Protein AF-A0A371RKA4-F1 (afdb_monomer_lite)

Secondary structure (DSSP, 8-state):
--HHHHHHHHTTS-----------TTSTTHHHHHHHHHHHHHHHHSTT-------TTHHHH-HHHHHHHHHHHHHHHHHHHHHTSPP--------

Organism: NCBI:txid2292771

Foldseek 3Di:
DDPVVVVVVVVPPPCPDPPPPPLDLPDPLLQVLLVQLLVQLVQVPPPPGPDRRDDPVCCVVPSSSVNSNVNNVVVNNVVVVVVPPPDPPDDDDDD

Structure (mmCIF, N/CA/C/O backbone):
data_AF-A0A371RKA4-F1
#
_entry.id   AF-A0A371RKA4-F1
#
loop_
_atom_site.group_PDB
_atom_site.id
_atom_site.type_symbol
_atom_site.label_atom_id
_atom_site.label_alt_id
_atom_site.label_comp_id
_atom_site.label_asym_id
_atom_site.label_entity_id
_atom_site.label_seq_id
_atom_site.pdbx_PDB_ins_code
_atom_site.Cartn_x
_atom_site.Cartn_y
_atom_site.Cartn_z
_atom_site.occupancy
_atom_site.B_iso_or_equiv
_atom_site.auth_seq_id
_atom_site.auth_comp_id
_atom_site.auth_asym_id
_atom_site.auth_atom_id
_atom_site.pdbx_PDB_model_num
ATOM 1 N N . MET A 1 1 ? 8.715 22.986 49.870 1.00 50.06 1 MET A N 1
ATOM 2 C CA . MET A 1 1 ? 8.198 22.414 48.608 1.00 50.06 1 MET A CA 1
ATOM 3 C C . MET A 1 1 ? 9.370 21.769 47.898 1.00 50.06 1 MET A C 1
ATOM 5 O O . MET A 1 1 ? 10.175 22.459 47.283 1.00 50.06 1 MET A O 1
ATOM 9 N N . ASP A 1 2 ? 9.555 20.473 48.124 1.00 50.25 2 ASP A N 1
ATOM 10 C CA . ASP A 1 2 ? 10.753 19.748 47.716 1.00 50.25 2 ASP A CA 1
ATOM 11 C C . ASP A 1 2 ? 10.926 19.746 46.199 1.00 50.25 2 ASP A C 1
ATOM 13 O O . ASP A 1 2 ? 10.108 19.209 45.456 1.00 50.25 2 ASP A O 1
ATOM 17 N N . ARG A 1 3 ? 12.053 20.292 45.729 1.00 54.56 3 ARG A N 1
ATOM 18 C CA . ARG A 1 3 ? 12.449 20.301 44.308 1.00 54.56 3 ARG A CA 1
ATOM 19 C C . ARG A 1 3 ? 12.502 18.893 43.698 1.00 54.56 3 ARG A C 1
ATOM 21 O O . ARG A 1 3 ? 12.447 18.746 42.485 1.00 54.56 3 ARG A O 1
ATOM 28 N N . ARG A 1 4 ? 12.584 17.864 44.549 1.00 54.59 4 ARG A N 1
ATOM 29 C CA . ARG A 1 4 ? 12.539 16.439 44.195 1.00 54.59 4 ARG A CA 1
ATOM 30 C C . ARG A 1 4 ? 11.138 15.969 43.782 1.00 54.59 4 ARG A C 1
ATOM 32 O O . ARG A 1 4 ? 11.036 15.148 42.881 1.00 54.59 4 ARG A O 1
ATOM 39 N N . LEU A 1 5 ? 10.078 16.535 44.367 1.00 53.38 5 LEU A N 1
ATOM 40 C CA . LEU A 1 5 ? 8.687 16.241 43.994 1.00 53.38 5 LEU A CA 1
ATOM 41 C C . LEU A 1 5 ? 8.337 16.805 42.609 1.00 53.38 5 LEU A C 1
ATOM 43 O O . LEU A 1 5 ? 7.597 16.180 41.859 1.00 53.38 5 LEU A O 1
ATOM 47 N N . LEU A 1 6 ? 8.932 17.944 42.237 1.00 52.31 6 LEU A N 1
ATOM 48 C CA . LEU A 1 6 ? 8.730 18.563 40.921 1.00 52.31 6 LEU A CA 1
ATOM 49 C C . LEU A 1 6 ? 9.428 17.801 39.782 1.00 52.31 6 LEU A C 1
ATOM 51 O O . LEU A 1 6 ? 8.907 17.770 38.674 1.00 52.31 6 LEU A O 1
ATOM 55 N N . ILE A 1 7 ? 10.571 1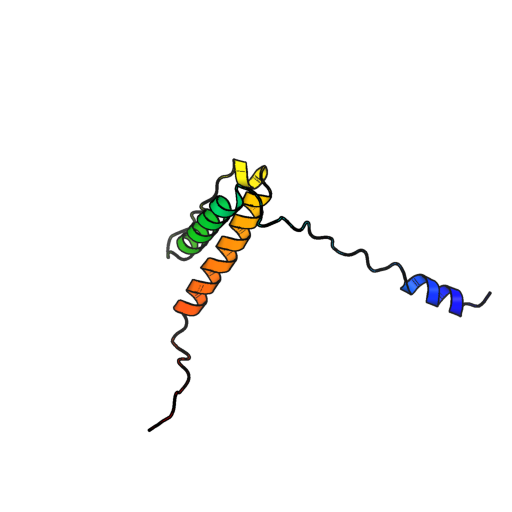7.159 40.051 1.00 54.94 7 ILE A N 1
ATOM 56 C CA . ILE A 1 7 ? 11.286 16.333 39.057 1.00 54.94 7 ILE A CA 1
ATOM 57 C C . ILE A 1 7 ? 10.605 14.966 38.887 1.00 54.94 7 ILE A C 1
ATOM 59 O O . ILE A 1 7 ? 10.600 14.409 37.794 1.00 54.94 7 ILE A O 1
ATOM 63 N N . ALA A 1 8 ? 9.985 14.436 39.946 1.00 54.50 8 ALA A N 1
ATOM 64 C CA . ALA A 1 8 ? 9.230 13.188 39.863 1.00 54.50 8 ALA A CA 1
ATOM 65 C C . ALA A 1 8 ? 7.928 13.334 39.050 1.00 54.50 8 ALA A C 1
ATOM 67 O O . ALA A 1 8 ? 7.512 12.382 38.394 1.00 54.50 8 ALA A O 1
ATOM 68 N N . LEU A 1 9 ? 7.302 14.519 39.051 1.00 54.50 9 LEU A N 1
ATOM 69 C CA . LEU A 1 9 ? 6.044 14.752 38.329 1.00 54.50 9 LEU A CA 1
ATOM 70 C C . LEU A 1 9 ? 6.208 14.893 36.806 1.00 54.50 9 LEU A C 1
ATOM 72 O O . LEU A 1 9 ? 5.281 14.577 36.064 1.00 54.50 9 LEU A O 1
ATOM 76 N N . SER A 1 10 ? 7.362 15.352 36.315 1.00 55.66 10 SER A N 1
ATOM 77 C CA . SER A 1 10 ? 7.591 15.569 34.877 1.00 55.66 10 SER A CA 1
ATOM 78 C C . SER A 1 10 ? 7.928 14.291 34.100 1.00 55.66 10 SER A C 1
ATOM 80 O O . SER A 1 10 ? 7.800 14.274 32.878 1.00 55.66 10 SER A O 1
ATOM 82 N N . ALA A 1 11 ? 8.281 13.200 34.785 1.00 56.12 11 ALA A N 1
ATOM 83 C CA . ALA A 1 11 ? 8.555 11.907 34.155 1.00 56.12 11 ALA A CA 1
ATOM 84 C C . ALA A 1 11 ? 7.285 11.128 33.744 1.00 56.12 11 ALA A C 1
ATOM 86 O O . ALA A 1 11 ? 7.388 10.128 33.039 1.00 56.12 11 ALA A O 1
ATOM 87 N N . ALA A 1 12 ? 6.091 11.570 34.158 1.00 58.03 12 ALA A N 1
ATOM 88 C CA . ALA A 1 12 ? 4.854 10.803 33.992 1.00 58.03 12 ALA A CA 1
ATOM 89 C C . ALA A 1 12 ? 4.024 11.139 32.732 1.00 58.03 12 ALA A C 1
ATOM 91 O O . ALA A 1 12 ? 3.076 10.419 32.440 1.00 58.03 12 ALA A O 1
ATOM 92 N N . LEU A 1 13 ? 4.342 12.199 31.973 1.00 58.91 13 LEU A N 1
ATOM 93 C CA . LEU A 1 13 ? 3.467 12.696 30.887 1.00 58.91 13 LEU A CA 1
ATOM 94 C C . LEU A 1 13 ? 3.996 12.499 29.450 1.00 58.91 13 LEU A C 1
ATOM 96 O O . LEU A 1 13 ? 3.406 13.014 28.504 1.00 58.91 13 LEU A O 1
ATOM 100 N N . GLY A 1 14 ? 5.090 11.761 29.251 1.00 59.84 14 GLY A N 1
ATOM 101 C CA . GLY A 1 14 ? 5.782 11.707 27.953 1.00 59.84 14 GLY A CA 1
ATOM 102 C C . GLY A 1 14 ? 5.363 10.604 26.975 1.00 59.84 14 GLY A C 1
ATOM 103 O O . GLY A 1 14 ? 5.899 10.568 25.872 1.00 59.84 14 GLY A O 1
ATOM 104 N N . VAL A 1 15 ? 4.452 9.694 27.333 1.00 61.97 15 VAL A N 1
ATOM 105 C CA . VAL A 1 15 ? 4.099 8.550 26.468 1.00 61.97 15 VAL A CA 1
ATOM 106 C C . VAL A 1 15 ? 2.785 8.827 25.740 1.00 61.97 15 VAL A C 1
ATOM 108 O O . VAL A 1 15 ? 1.778 8.154 25.946 1.00 61.97 15 VAL A O 1
ATOM 111 N N . ALA A 1 16 ? 2.781 9.844 24.877 1.00 61.72 16 ALA A N 1
ATOM 112 C CA . ALA A 1 16 ? 1.786 9.913 23.815 1.00 61.72 16 ALA A CA 1
ATOM 113 C C . ALA A 1 16 ? 2.066 8.735 22.871 1.00 61.72 16 ALA A C 1
ATOM 115 O O . ALA A 1 16 ? 2.960 8.787 22.028 1.00 61.72 16 ALA A O 1
ATOM 116 N N . ALA A 1 17 ? 1.356 7.631 23.098 1.00 57.19 17 ALA A N 1
ATOM 117 C CA . ALA A 1 17 ? 1.381 6.464 22.240 1.00 57.19 17 ALA A CA 1
ATOM 118 C C . ALA A 1 17 ? 1.091 6.906 20.801 1.00 57.19 17 ALA A C 1
ATOM 120 O O . ALA A 1 17 ? 0.057 7.520 20.531 1.00 57.19 17 ALA A O 1
ATOM 121 N N . CYS A 1 18 ? 1.993 6.581 19.875 1.00 59.78 18 CYS A N 1
ATOM 122 C CA . CYS A 1 18 ? 1.670 6.538 18.459 1.00 59.78 18 CYS A CA 1
ATOM 123 C C . CYS A 1 18 ? 0.563 5.493 18.282 1.00 59.78 18 CYS A C 1
ATOM 125 O O . CYS A 1 18 ? 0.837 4.315 18.064 1.00 59.78 18 CYS A O 1
ATOM 127 N N . ALA A 1 19 ? -0.693 5.906 18.432 1.00 56.25 19 ALA A N 1
ATOM 128 C CA . ALA A 1 19 ? -1.842 5.127 18.019 1.00 56.25 19 ALA A CA 1
ATOM 129 C C . ALA A 1 19 ? -1.850 5.147 16.490 1.00 56.25 19 ALA A C 1
ATOM 131 O O . ALA A 1 19 ? -2.552 5.932 15.856 1.00 56.25 19 ALA A O 1
ATOM 132 N N . SER A 1 20 ? -0.991 4.322 15.890 1.00 58.28 20 SER A N 1
ATOM 133 C CA . SER A 1 20 ? -1.133 3.960 14.489 1.00 58.28 20 SER A CA 1
ATOM 134 C C . SER A 1 20 ? -2.551 3.415 14.344 1.00 58.28 20 SER A C 1
ATOM 136 O O . SER A 1 20 ? -2.891 2.487 15.087 1.00 58.28 20 SER A O 1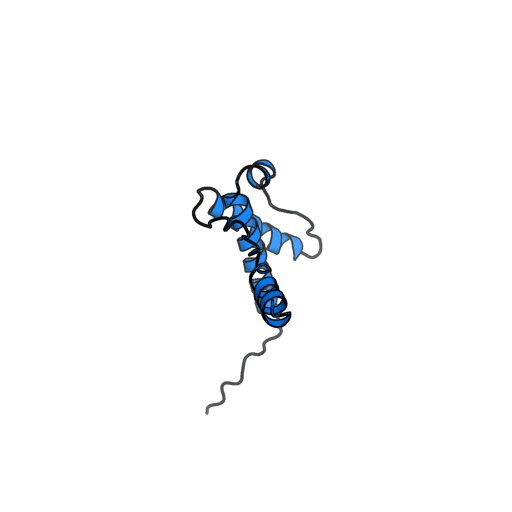
ATOM 138 N N . PRO A 1 21 ? -3.402 3.981 13.469 1.00 56.81 21 PRO A N 1
ATOM 139 C CA . PRO A 1 21 ? -4.708 3.396 13.226 1.00 56.81 21 PRO A CA 1
ATOM 140 C C . PRO A 1 21 ? -4.472 1.934 12.861 1.00 56.81 21 PRO A C 1
ATOM 142 O O . PRO A 1 21 ? -3.726 1.635 11.924 1.00 56.81 21 PRO A O 1
ATOM 145 N N . GLN A 1 22 ? -5.034 1.027 13.659 1.00 58.66 22 GLN A N 1
ATOM 146 C CA . GLN A 1 22 ? -5.047 -0.389 13.333 1.00 58.66 22 GLN A CA 1
ATOM 147 C C . GLN A 1 22 ? -6.028 -0.512 12.177 1.00 58.66 22 GLN A C 1
ATOM 149 O O . GLN A 1 22 ? -7.235 -0.616 12.371 1.00 58.66 22 GLN A O 1
ATOM 154 N N . VAL A 1 23 ? -5.514 -0.316 10.963 1.00 63.78 23 VAL A N 1
ATOM 155 C CA . VAL A 1 23 ? -6.298 -0.485 9.750 1.00 63.78 23 VAL A CA 1
ATOM 156 C C . VAL A 1 23 ? -6.572 -1.980 9.662 1.00 63.78 23 VAL A C 1
ATOM 158 O O . VAL A 1 23 ? -5.665 -2.747 9.359 1.00 63.78 23 VAL A O 1
ATOM 161 N N . GLY A 1 24 ? -7.778 -2.371 10.071 1.00 63.09 24 GLY A N 1
ATOM 162 C CA . GLY A 1 24 ? -8.155 -3.763 10.259 1.00 63.09 24 GLY A CA 1
ATOM 163 C C . GLY A 1 24 ? -8.135 -4.549 8.954 1.00 63.09 24 GLY A C 1
ATOM 164 O O . GLY A 1 24 ? -8.574 -4.067 7.904 1.00 63.09 24 GLY A O 1
ATOM 165 N N . ASP A 1 25 ? -7.628 -5.778 9.047 1.00 67.94 25 ASP A N 1
ATOM 166 C CA . ASP A 1 25 ? -7.595 -6.760 7.960 1.00 67.94 25 ASP A CA 1
ATOM 167 C C . ASP A 1 25 ? -8.990 -7.374 7.672 1.00 67.94 25 ASP A C 1
ATOM 169 O O . ASP A 1 25 ? -9.137 -8.279 6.855 1.00 67.94 25 ASP A O 1
ATOM 173 N N . ASP A 1 26 ? -10.028 -6.897 8.361 1.00 75.38 26 ASP A N 1
ATOM 174 C CA . ASP A 1 26 ? -11.390 -7.434 8.415 1.00 75.38 26 ASP A CA 1
ATOM 175 C C . ASP A 1 26 ? -12.375 -6.764 7.441 1.00 75.38 26 ASP A C 1
ATOM 177 O O . ASP A 1 26 ? -13.520 -7.199 7.307 1.00 75.38 26 ASP A O 1
ATOM 181 N N . GLY A 1 27 ? -11.957 -5.712 6.732 1.00 84.38 27 GLY A N 1
ATOM 182 C CA . GLY A 1 27 ? -12.829 -5.015 5.788 1.00 84.38 27 GLY A CA 1
ATOM 183 C C . GLY A 1 27 ? -12.996 -5.730 4.441 1.00 84.38 27 GLY A C 1
ATOM 184 O O . GLY A 1 27 ? -12.083 -6.377 3.931 1.00 84.38 27 GLY A O 1
ATOM 185 N N . ALA A 1 28 ? -14.161 -5.547 3.812 1.00 91.88 28 ALA A N 1
ATOM 186 C CA . ALA A 1 28 ? -14.560 -6.257 2.590 1.00 91.88 28 ALA A CA 1
ATOM 187 C C . ALA A 1 28 ? -13.584 -6.106 1.405 1.00 91.88 28 ALA A C 1
ATOM 189 O O . ALA A 1 28 ? -13.478 -7.008 0.576 1.00 91.88 28 ALA A O 1
ATOM 190 N N . TYR A 1 29 ? -12.856 -4.988 1.325 1.00 95.25 29 TYR A N 1
ATOM 191 C CA . TYR A 1 29 ? -11.901 -4.726 0.245 1.00 95.25 29 TYR A CA 1
ATOM 192 C C . TYR A 1 29 ? -10.468 -5.163 0.563 1.00 95.25 29 TYR A C 1
ATOM 194 O O . TYR A 1 29 ? -9.597 -5.061 -0.304 1.00 95.25 29 TYR A O 1
ATOM 202 N N . TYR A 1 30 ? -10.211 -5.680 1.767 1.00 95.12 30 TYR A N 1
ATOM 203 C CA . TYR A 1 30 ? -8.894 -6.173 2.155 1.00 95.12 30 TYR A CA 1
ATOM 204 C C . TYR A 1 30 ? -8.351 -7.262 1.213 1.00 95.12 30 TYR A C 1
ATOM 206 O O . TYR A 1 30 ? -7.219 -7.109 0.749 1.00 95.12 30 TYR A O 1
ATOM 214 N N . PRO A 1 31 ? -9.122 -8.304 0.824 1.00 95.38 31 PRO A N 1
ATOM 215 C CA . PRO A 1 31 ? -8.611 -9.352 -0.065 1.00 95.38 31 PRO A CA 1
ATOM 216 C C . PRO A 1 31 ? -8.242 -8.827 -1.459 1.00 95.38 31 PRO A C 1
ATOM 218 O O . PRO A 1 31 ? -7.233 -9.237 -2.033 1.00 95.38 31 PRO A O 1
ATOM 221 N N . ALA A 1 32 ? -9.033 -7.886 -1.989 1.00 96.69 32 ALA A N 1
ATOM 222 C CA . ALA A 1 32 ? -8.750 -7.238 -3.268 1.00 96.69 32 ALA A CA 1
ATOM 223 C C . ALA A 1 32 ? -7.461 -6.407 -3.189 1.00 96.69 32 ALA A C 1
ATOM 225 O O . ALA A 1 32 ? -6.582 -6.548 -4.039 1.00 96.69 32 ALA A O 1
ATOM 226 N N . GLY A 1 33 ? -7.314 -5.614 -2.121 1.00 96.50 33 GLY A N 1
ATOM 227 C CA . GLY A 1 33 ? -6.088 -4.872 -1.844 1.00 96.50 33 GLY A CA 1
ATOM 228 C C . GLY A 1 33 ? -4.881 -5.799 -1.761 1.00 96.50 33 GLY A C 1
ATOM 229 O O . GLY A 1 33 ? -3.886 -5.565 -2.440 1.00 96.50 33 GLY A O 1
ATOM 230 N N . TYR A 1 34 ? -4.981 -6.883 -0.990 1.00 96.00 34 TYR A N 1
ATOM 231 C CA . TYR A 1 34 ? -3.914 -7.871 -0.822 1.00 96.00 34 TYR A CA 1
ATOM 232 C C . TYR A 1 34 ? -3.445 -8.458 -2.155 1.00 96.00 34 TYR A C 1
ATOM 234 O O . TYR A 1 34 ? -2.246 -8.456 -2.440 1.00 96.00 34 TYR A O 1
ATOM 242 N N . SER A 1 35 ? -4.383 -8.890 -3.002 1.00 96.12 35 SER A N 1
ATOM 243 C CA . SER A 1 35 ? -4.069 -9.433 -4.326 1.00 96.12 35 SER A CA 1
ATOM 244 C C . SER A 1 35 ? -3.335 -8.416 -5.208 1.00 96.12 35 SER A C 1
ATOM 246 O O . SER A 1 35 ? -2.290 -8.728 -5.780 1.00 96.12 35 SER A O 1
ATOM 248 N N . ASP A 1 36 ? -3.819 -7.175 -5.265 1.00 97.06 36 ASP A N 1
ATOM 249 C CA . ASP A 1 36 ? -3.187 -6.100 -6.039 1.00 97.06 36 ASP A CA 1
ATOM 250 C C . ASP A 1 36 ? -1.795 -5.720 -5.499 1.00 97.06 36 ASP A C 1
ATOM 252 O O . ASP A 1 36 ? -0.870 -5.423 -6.268 1.00 97.06 36 ASP A O 1
ATOM 256 N N . GLY A 1 37 ? -1.616 -5.785 -4.178 1.00 95.56 37 GLY A N 1
ATOM 257 C CA . GLY A 1 37 ? -0.328 -5.613 -3.512 1.00 95.56 37 GLY A CA 1
ATOM 258 C C . GLY A 1 37 ? 0.697 -6.655 -3.961 1.00 95.56 37 GLY A C 1
ATOM 259 O O . GLY A 1 37 ? 1.811 -6.290 -4.341 1.00 95.56 37 GLY A O 1
ATOM 260 N N . CYS A 1 38 ? 0.311 -7.933 -3.995 1.00 94.56 38 CYS A N 1
ATOM 261 C CA . CYS A 1 38 ? 1.177 -9.010 -4.482 1.00 94.56 38 CYS A CA 1
ATOM 262 C C . CYS A 1 38 ? 1.518 -8.859 -5.965 1.00 94.56 38 CYS A C 1
ATOM 264 O O . CYS A 1 38 ? 2.693 -8.866 -6.320 1.00 94.56 38 CYS A O 1
ATOM 266 N N . ARG A 1 39 ? 0.526 -8.574 -6.819 1.00 92.94 39 ARG A N 1
ATOM 267 C CA . ARG A 1 39 ? 0.768 -8.315 -8.251 1.00 92.94 39 ARG A CA 1
ATOM 268 C C . ARG A 1 39 ? 1.713 -7.139 -8.475 1.00 92.94 39 ARG A C 1
ATOM 270 O O . ARG A 1 39 ? 2.475 -7.128 -9.436 1.00 92.94 39 ARG A O 1
ATOM 277 N N . THR A 1 40 ? 1.663 -6.128 -7.606 1.00 93.56 40 THR A N 1
ATOM 278 C CA . THR A 1 40 ? 2.626 -5.023 -7.645 1.00 93.56 40 THR A CA 1
ATOM 279 C C . THR A 1 40 ? 4.033 -5.483 -7.283 1.00 93.56 40 THR A C 1
ATOM 281 O O . THR A 1 40 ? 4.978 -5.062 -7.946 1.00 93.56 40 THR A O 1
ATOM 284 N N . ALA A 1 41 ? 4.185 -6.297 -6.235 1.00 90.88 41 ALA A N 1
ATOM 285 C CA . ALA A 1 41 ? 5.488 -6.822 -5.837 1.00 90.88 41 ALA A CA 1
ATOM 286 C C . ALA A 1 41 ? 6.127 -7.609 -6.990 1.00 90.88 41 ALA A C 1
ATOM 288 O O . ALA A 1 41 ? 7.216 -7.253 -7.428 1.00 90.88 41 ALA A O 1
ATOM 289 N N . GLU A 1 42 ? 5.392 -8.559 -7.567 1.00 87.75 42 GLU A N 1
ATOM 290 C CA . GLU A 1 42 ? 5.825 -9.348 -8.727 1.00 87.75 42 GLU A CA 1
ATOM 291 C C . GLU A 1 42 ? 6.189 -8.459 -9.928 1.00 87.75 42 GLU A C 1
ATOM 293 O O . GLU A 1 42 ? 7.235 -8.625 -10.559 1.00 87.75 42 GLU A O 1
ATOM 298 N N . ALA A 1 43 ? 5.343 -7.469 -10.239 1.00 86.31 43 ALA A N 1
ATOM 299 C CA . ALA A 1 43 ? 5.570 -6.582 -11.372 1.00 86.31 43 ALA A CA 1
ATOM 300 C C . ALA A 1 43 ? 6.843 -5.745 -11.209 1.00 86.31 43 ALA A C 1
ATOM 302 O O . ALA A 1 43 ? 7.559 -5.573 -12.186 1.00 86.31 43 ALA A O 1
ATOM 303 N N . ILE A 1 44 ? 7.139 -5.234 -10.010 1.00 83.31 44 ILE A N 1
ATOM 304 C CA . ILE A 1 44 ? 8.333 -4.404 -9.759 1.00 83.31 44 ILE A CA 1
ATOM 305 C C . ILE A 1 44 ? 9.626 -5.230 -9.801 1.00 83.31 44 ILE A C 1
ATOM 307 O O . ILE A 1 44 ? 10.690 -4.691 -10.098 1.00 83.31 44 ILE A O 1
ATOM 311 N N . GLN A 1 45 ? 9.544 -6.532 -9.536 1.00 73.75 45 GLN A N 1
ATOM 312 C CA . GLN A 1 45 ? 10.689 -7.438 -9.633 1.00 73.75 45 GLN A CA 1
ATOM 313 C C . GLN A 1 45 ? 11.011 -7.862 -11.070 1.00 73.75 45 GLN A C 1
ATOM 315 O O . GLN A 1 45 ? 12.132 -8.282 -11.358 1.00 73.75 45 GLN A O 1
ATOM 320 N N . SER A 1 46 ? 10.066 -7.719 -12.002 1.00 75.06 46 SER A N 1
ATOM 321 C CA . SER A 1 46 ? 10.354 -7.900 -13.424 1.00 75.06 46 SER A CA 1
ATOM 322 C C . SER A 1 46 ? 11.406 -6.883 -13.880 1.00 75.06 46 SER A C 1
ATOM 324 O O . SER A 1 46 ? 11.281 -5.695 -13.593 1.00 75.06 46 SER A O 1
ATOM 326 N N . SER A 1 47 ? 12.414 -7.316 -14.649 1.00 69.81 47 SER A N 1
ATOM 327 C CA . SER A 1 47 ? 13.569 -6.493 -15.065 1.00 69.81 47 SER A CA 1
ATOM 328 C C . SER A 1 47 ? 13.221 -5.178 -15.784 1.00 69.81 47 SER A C 1
ATOM 330 O O . SER A 1 47 ? 14.084 -4.317 -15.935 1.00 69.81 47 SER A O 1
ATOM 332 N N . PHE A 1 48 ? 11.970 -5.005 -16.218 1.00 73.56 48 PHE A N 1
ATOM 333 C CA . PHE A 1 48 ? 11.459 -3.790 -16.861 1.00 73.56 48 PHE A CA 1
ATOM 334 C C . PHE A 1 48 ? 10.132 -3.298 -16.263 1.00 73.56 48 PHE A C 1
ATOM 336 O O . PHE A 1 48 ? 9.482 -2.408 -16.817 1.00 73.56 48 PHE A O 1
ATOM 343 N N . GLY A 1 49 ? 9.679 -3.894 -15.162 1.00 65.75 49 GLY A N 1
ATOM 344 C CA . GLY A 1 49 ? 8.369 -3.620 -14.605 1.00 65.75 49 GLY A CA 1
ATOM 345 C C . GLY A 1 49 ? 8.394 -2.464 -13.610 1.00 65.75 49 GLY A C 1
ATOM 346 O O . GLY A 1 49 ? 9.002 -2.521 -12.552 1.00 65.75 49 GLY A O 1
ATOM 347 N N . VAL A 1 50 ? 7.681 -1.390 -13.942 1.00 70.75 50 VAL A N 1
ATOM 348 C CA . VAL A 1 50 ? 7.395 -0.262 -13.029 1.00 70.75 50 VAL A CA 1
ATOM 349 C C . VAL A 1 50 ? 5.905 -0.167 -12.698 1.00 70.75 50 VAL A C 1
ATOM 351 O O . VAL A 1 50 ? 5.425 0.828 -12.151 1.00 70.75 50 VAL A O 1
ATOM 354 N N . LYS A 1 51 ? 5.133 -1.186 -13.090 1.00 81.94 51 LYS A N 1
ATOM 355 C CA . LYS A 1 51 ? 3.678 -1.138 -13.028 1.00 81.94 51 LYS A CA 1
ATOM 356 C C . LYS A 1 51 ? 3.202 -1.382 -11.604 1.00 81.94 51 LYS A C 1
ATOM 358 O O . LYS A 1 51 ? 3.343 -2.467 -11.053 1.00 81.94 51 LYS A O 1
ATOM 363 N N . ARG A 1 52 ? 2.568 -0.360 -11.036 1.00 88.00 52 ARG A N 1
ATOM 364 C CA . ARG A 1 52 ? 1.828 -0.469 -9.782 1.00 88.00 52 ARG A CA 1
ATOM 365 C C . ARG A 1 52 ? 0.4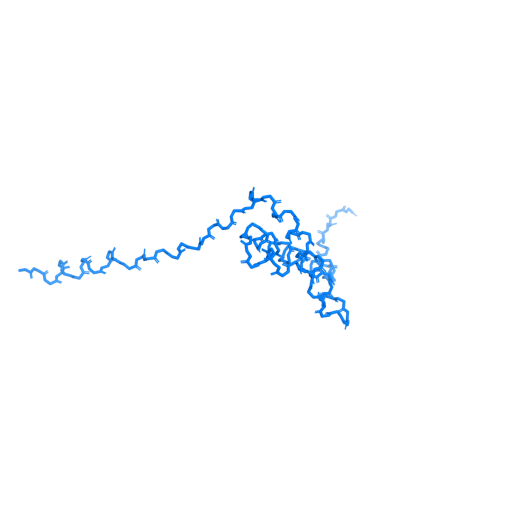22 -0.984 -10.077 1.00 88.00 52 ARG A C 1
ATOM 367 O O . ARG A 1 52 ? -0.334 -0.327 -10.788 1.00 88.00 52 ARG A O 1
ATOM 374 N N . HIS A 1 53 ? 0.086 -2.149 -9.540 1.00 91.50 53 HIS A N 1
ATOM 375 C CA . HIS A 1 53 ? -1.248 -2.731 -9.621 1.00 91.50 53 HIS A CA 1
ATOM 376 C C . HIS A 1 53 ? -2.045 -2.282 -8.403 1.00 91.50 53 HIS A C 1
ATOM 378 O O . HIS A 1 53 ? -1.752 -2.676 -7.277 1.00 91.50 53 HIS A O 1
ATOM 384 N N . ARG A 1 54 ? -2.977 -1.353 -8.624 1.00 93.69 54 ARG A N 1
ATOM 385 C CA . ARG A 1 54 ? -3.780 -0.752 -7.563 1.00 93.69 54 ARG A CA 1
ATOM 386 C C . ARG A 1 54 ? -5.000 -0.042 -8.131 1.00 93.69 54 ARG A C 1
ATOM 388 O O . ARG A 1 54 ? -4.872 0.706 -9.098 1.00 93.69 54 ARG A O 1
ATOM 395 N N . ASP A 1 55 ? -6.141 -0.206 -7.482 1.00 96.25 55 ASP A N 1
ATOM 396 C CA . ASP A 1 55 ? -7.306 0.643 -7.675 1.00 96.25 55 ASP A CA 1
ATOM 397 C C . ASP A 1 55 ? -7.084 1.977 -6.945 1.00 96.25 55 ASP A C 1
ATOM 399 O O . ASP A 1 55 ? -7.005 2.047 -5.717 1.00 96.25 55 ASP A O 1
ATOM 403 N N . GLU A 1 56 ? -6.925 3.056 -7.711 1.00 96.38 56 GLU A N 1
ATOM 404 C CA . GLU A 1 56 ? -6.633 4.385 -7.165 1.00 96.38 56 GLU A CA 1
ATOM 405 C C . GLU A 1 56 ? -7.802 4.999 -6.390 1.00 96.38 56 GLU A C 1
ATOM 407 O O . GLU A 1 56 ? -7.567 5.865 -5.545 1.00 96.38 56 GLU A O 1
ATOM 412 N N . HIS A 1 57 ? -9.043 4.595 -6.671 1.00 96.31 57 HIS A N 1
ATOM 413 C CA . HIS A 1 57 ? -10.201 5.061 -5.920 1.00 96.31 57 HIS A CA 1
ATOM 414 C C . HIS A 1 57 ? -10.221 4.375 -4.556 1.00 96.31 57 HIS A C 1
ATOM 416 O O . HIS A 1 57 ? -10.089 5.054 -3.537 1.00 96.31 57 HIS A O 1
ATOM 422 N N . LEU A 1 58 ? -10.242 3.039 -4.539 1.00 95.81 58 LEU A N 1
ATOM 423 C CA . LEU A 1 58 ? -10.295 2.255 -3.304 1.00 95.81 58 LEU A CA 1
ATOM 424 C C . LEU A 1 58 ? -9.071 2.498 -2.419 1.00 95.81 58 LEU A C 1
ATOM 426 O O . LEU A 1 58 ? -9.201 2.606 -1.206 1.00 95.81 58 LEU A O 1
ATOM 430 N N . PHE A 1 59 ? -7.880 2.691 -2.988 1.00 95.12 59 PHE A N 1
ATOM 431 C CA . PHE A 1 59 ? -6.699 3.006 -2.177 1.00 95.12 59 PHE A CA 1
ATOM 432 C C . PHE A 1 59 ? -6.783 4.346 -1.437 1.00 95.12 59 PHE A C 1
ATOM 434 O O . PHE A 1 59 ? -6.097 4.539 -0.426 1.00 95.12 59 PHE A O 1
ATOM 441 N N . LYS A 1 60 ? -7.582 5.285 -1.951 1.00 94.31 60 LYS A N 1
ATOM 442 C CA . LYS A 1 60 ? -7.800 6.597 -1.335 1.00 94.31 60 LYS A CA 1
ATOM 443 C C . LYS A 1 60 ? -8.984 6.592 -0.379 1.00 94.31 60 LYS A C 1
ATOM 445 O O . LYS A 1 60 ? -8.927 7.300 0.622 1.00 94.31 60 LYS A O 1
ATOM 450 N N . THR A 1 61 ? -10.042 5.852 -0.700 1.00 94.25 61 THR A N 1
ATOM 451 C CA . THR A 1 61 ? -11.320 5.925 0.018 1.00 94.25 61 THR A CA 1
ATOM 452 C C . THR A 1 61 ? -11.531 4.788 1.007 1.00 94.25 61 THR A C 1
ATOM 454 O O . THR A 1 61 ? -12.220 4.997 1.997 1.00 94.25 61 THR A O 1
ATOM 457 N N . GLU A 1 62 ? -10.920 3.621 0.784 1.00 94.50 62 GLU A N 1
ATOM 458 C CA . GLU A 1 62 ? -11.156 2.406 1.565 1.00 94.50 62 GLU A CA 1
ATOM 459 C C . GLU A 1 62 ? -9.917 2.006 2.380 1.00 94.50 62 GLU A C 1
ATOM 461 O O . GLU A 1 62 ? -8.948 1.458 1.837 1.00 94.50 62 GLU A O 1
ATOM 466 N N . PRO A 1 63 ? -9.929 2.215 3.711 1.00 93.19 63 PRO A N 1
ATOM 467 C CA . PRO A 1 63 ? -8.806 1.845 4.567 1.00 93.19 63 PRO A CA 1
ATOM 468 C C . PRO A 1 63 ? -8.460 0.354 4.482 1.00 93.19 63 PRO A C 1
ATOM 470 O O . PRO A 1 63 ? -7.286 0.007 4.392 1.00 93.19 63 PRO A O 1
ATOM 473 N N . SER A 1 64 ? -9.463 -0.528 4.430 1.00 94.62 64 SER A N 1
ATOM 474 C CA . SER A 1 64 ? -9.246 -1.980 4.346 1.00 94.62 64 SER A CA 1
ATOM 475 C C . SER A 1 64 ? -8.524 -2.398 3.063 1.00 94.62 64 SER A C 1
ATOM 477 O O . SER A 1 64 ? -7.574 -3.176 3.120 1.00 94.62 64 SER A O 1
ATOM 479 N N . TYR A 1 65 ? -8.877 -1.805 1.917 1.00 96.06 65 TYR A N 1
ATOM 480 C CA . TYR A 1 65 ? -8.136 -1.993 0.667 1.00 96.06 65 TYR A CA 1
ATOM 481 C C . TYR A 1 65 ? -6.682 -1.525 0.814 1.00 96.06 65 TYR A C 1
ATOM 483 O O . TYR A 1 65 ? -5.746 -2.209 0.399 1.00 96.06 65 TYR A O 1
ATOM 491 N N . GLN A 1 66 ? -6.474 -0.363 1.438 1.00 95.00 66 GLN A N 1
ATOM 492 C CA . GLN A 1 66 ? -5.146 0.205 1.645 1.00 95.00 66 GLN A CA 1
ATOM 493 C C . GLN A 1 66 ? -4.260 -0.675 2.544 1.00 95.00 66 GLN A C 1
ATOM 495 O O . GLN A 1 66 ? -3.074 -0.850 2.247 1.00 95.00 66 GLN A O 1
ATOM 500 N N . ALA A 1 67 ? -4.817 -1.226 3.627 1.00 94.75 67 ALA A N 1
ATOM 501 C CA . ALA A 1 67 ? -4.132 -2.194 4.482 1.00 94.75 67 ALA A CA 1
ATOM 502 C C . ALA A 1 67 ? -3.791 -3.468 3.716 1.00 94.75 67 ALA A C 1
ATOM 504 O O . ALA A 1 67 ? -2.621 -3.849 3.695 1.00 94.75 67 ALA A O 1
ATOM 505 N N . GLY A 1 68 ? -4.771 -4.046 3.014 1.00 95.44 68 GLY A N 1
ATOM 506 C CA . GLY A 1 68 ? -4.578 -5.234 2.188 1.00 95.44 68 GLY A CA 1
ATOM 507 C C . GLY A 1 68 ? -3.437 -5.040 1.201 1.00 95.44 68 GLY A C 1
ATOM 508 O O . GLY A 1 68 ? -2.491 -5.821 1.186 1.00 95.44 68 GLY A O 1
ATOM 509 N N . TRP A 1 69 ? -3.449 -3.936 0.453 1.00 96.50 69 TRP A N 1
ATOM 510 C CA . TRP A 1 69 ? -2.413 -3.629 -0.534 1.00 96.50 69 TRP A CA 1
ATOM 511 C C . TRP A 1 69 ? -1.011 -3.542 0.070 1.00 96.50 69 TRP A C 1
ATOM 513 O O . TRP A 1 69 ? -0.066 -4.117 -0.473 1.00 96.50 69 TRP A O 1
ATOM 523 N N . ARG A 1 70 ? -0.856 -2.872 1.222 1.00 94.19 70 ARG A N 1
ATOM 524 C CA . ARG A 1 70 ? 0.440 -2.796 1.921 1.00 94.19 70 ARG A CA 1
ATOM 525 C C . ARG A 1 70 ? 0.893 -4.162 2.435 1.00 94.19 70 ARG A C 1
ATOM 527 O O . ARG A 1 70 ? 2.080 -4.483 2.322 1.00 94.19 70 ARG A O 1
ATOM 534 N N . ALA A 1 71 ? -0.031 -4.941 2.994 1.00 93.94 71 ALA A N 1
ATOM 535 C CA . ALA A 1 71 ? 0.234 -6.276 3.514 1.00 93.94 71 ALA A CA 1
ATOM 536 C C . ALA A 1 71 ? 0.683 -7.226 2.395 1.00 93.94 71 ALA A C 1
ATOM 538 O O . ALA A 1 71 ? 1.767 -7.801 2.490 1.00 93.94 71 ALA A O 1
ATOM 539 N N . GLY A 1 72 ? -0.080 -7.308 1.301 1.00 93.75 72 GLY A N 1
ATOM 540 C CA . GLY A 1 72 ? 0.237 -8.139 0.138 1.00 93.75 72 GLY A CA 1
ATOM 541 C C . GLY A 1 72 ? 1.569 -7.759 -0.507 1.00 93.75 72 GLY A C 1
ATOM 542 O O . GLY A 1 72 ? 2.428 -8.617 -0.697 1.00 93.75 72 GLY A O 1
ATOM 543 N N . TYR A 1 73 ? 1.808 -6.462 -0.739 1.00 93.69 73 TYR A N 1
ATOM 544 C CA . TYR A 1 73 ? 3.083 -5.984 -1.287 1.00 93.69 73 TYR A CA 1
ATOM 545 C C . TYR A 1 73 ? 4.282 -6.395 -0.422 1.00 93.69 73 TYR A C 1
ATOM 547 O O . TYR A 1 73 ? 5.303 -6.852 -0.930 1.00 93.69 73 TYR A O 1
ATOM 555 N N . THR A 1 74 ? 4.162 -6.259 0.901 1.00 91.25 74 THR A N 1
ATOM 556 C CA . THR A 1 74 ? 5.244 -6.594 1.838 1.00 91.25 74 THR A CA 1
ATOM 557 C C . THR A 1 74 ? 5.457 -8.101 1.950 1.00 91.25 74 THR A C 1
ATOM 559 O O . THR A 1 74 ? 6.594 -8.552 2.091 1.00 91.25 74 THR A O 1
ATOM 562 N N . GLN A 1 75 ? 4.377 -8.881 1.918 1.00 90.19 75 GLN A N 1
ATOM 563 C CA . GLN A 1 75 ? 4.441 -10.330 2.038 1.00 90.19 75 GLN A CA 1
ATOM 564 C C . GLN A 1 75 ? 5.047 -10.962 0.787 1.00 90.19 75 GLN A C 1
ATOM 566 O O . GLN A 1 75 ? 6.051 -11.660 0.897 1.00 90.19 75 GLN A O 1
ATOM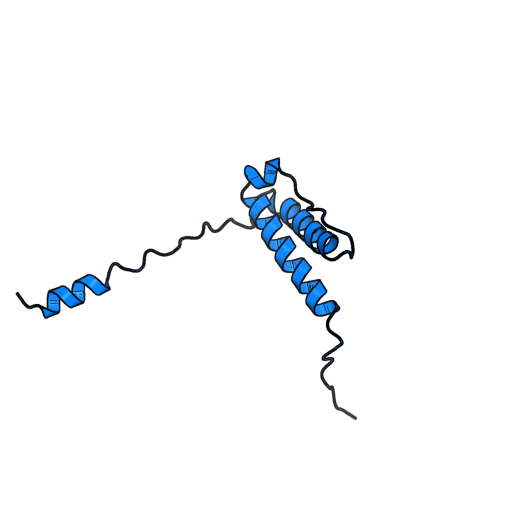 571 N N . CYS A 1 76 ? 4.488 -10.670 -0.387 1.00 90.19 76 CYS A N 1
ATOM 572 C CA . CYS A 1 76 ? 4.913 -11.289 -1.639 1.00 90.19 76 CYS A CA 1
ATOM 573 C C . CYS A 1 76 ? 6.325 -10.848 -2.050 1.00 90.19 76 CYS A C 1
ATOM 575 O O . CYS A 1 76 ? 7.114 -11.678 -2.481 1.00 90.19 76 CYS A O 1
ATOM 577 N N . ARG A 1 77 ? 6.725 -9.600 -1.759 1.00 84.69 77 ARG A N 1
ATOM 578 C CA . ARG A 1 77 ? 8.115 -9.165 -1.978 1.00 84.69 77 ARG A CA 1
ATOM 579 C C . ARG A 1 77 ? 9.133 -9.961 -1.149 1.00 84.69 77 ARG A C 1
ATOM 581 O O . ARG A 1 77 ? 10.211 -10.258 -1.642 1.00 84.69 77 ARG A O 1
ATOM 588 N N . ARG A 1 78 ? 8.804 -10.301 0.106 1.00 74.25 78 ARG A N 1
ATOM 589 C CA . ARG A 1 78 ? 9.697 -11.090 0.978 1.00 74.25 78 ARG A CA 1
ATOM 590 C C . ARG A 1 78 ? 9.796 -12.554 0.559 1.00 74.25 78 ARG A C 1
ATOM 592 O O . ARG A 1 78 ? 10.816 -13.171 0.835 1.00 74.25 78 ARG A O 1
ATOM 599 N N . MET A 1 79 ? 8.742 -13.113 -0.033 1.00 64.50 79 MET A N 1
ATOM 600 C CA . MET A 1 79 ? 8.759 -14.500 -0.503 1.00 64.50 79 MET A CA 1
ATOM 601 C C . MET A 1 79 ? 9.736 -14.657 -1.669 1.00 64.50 79 MET A C 1
ATOM 603 O O . MET A 1 79 ? 10.597 -15.526 -1.609 1.00 64.50 79 MET A O 1
ATOM 607 N N . ASP A 1 80 ? 9.717 -13.733 -2.629 1.00 61.69 80 ASP A N 1
ATOM 608 C CA . ASP A 1 80 ? 10.685 -13.753 -3.730 1.00 61.69 80 ASP A CA 1
ATOM 609 C C . ASP A 1 80 ? 12.140 -13.534 -3.268 1.00 61.69 80 ASP A C 1
ATOM 611 O O . ASP A 1 80 ? 13.060 -14.122 -3.835 1.00 61.69 80 ASP A O 1
ATOM 615 N N . ASP A 1 81 ? 12.378 -12.709 -2.237 1.00 61.75 81 ASP A N 1
ATOM 616 C CA . ASP A 1 81 ? 13.724 -12.534 -1.660 1.00 61.75 81 ASP A CA 1
ATOM 617 C C . ASP A 1 81 ? 14.261 -13.846 -1.062 1.00 61.75 81 ASP A C 1
ATOM 619 O O . ASP A 1 81 ? 15.467 -14.092 -1.095 1.00 61.75 81 ASP A O 1
ATOM 623 N N . LEU A 1 82 ? 13.388 -14.684 -0.491 1.00 61.41 82 LEU A N 1
ATOM 624 C CA . LEU A 1 82 ? 13.769 -15.998 0.032 1.00 61.41 82 LEU A CA 1
ATOM 625 C C . LEU A 1 82 ? 13.991 -17.009 -1.097 1.00 61.41 82 LEU A C 1
ATOM 627 O O . LEU A 1 82 ? 14.974 -17.745 -1.039 1.00 61.41 82 LEU A O 1
ATOM 631 N N . ASP A 1 83 ? 13.147 -17.002 -2.129 1.00 62.88 83 ASP A N 1
ATOM 632 C CA . ASP A 1 83 ? 13.278 -17.898 -3.285 1.00 62.88 83 ASP A CA 1
ATOM 633 C C . ASP A 1 83 ? 14.515 -17.571 -4.146 1.00 62.88 83 ASP A C 1
ATOM 635 O O . ASP A 1 83 ? 15.134 -18.470 -4.713 1.00 62.88 83 ASP A O 1
ATOM 639 N N . ASN A 1 84 ? 14.936 -16.301 -4.204 1.00 57.81 84 A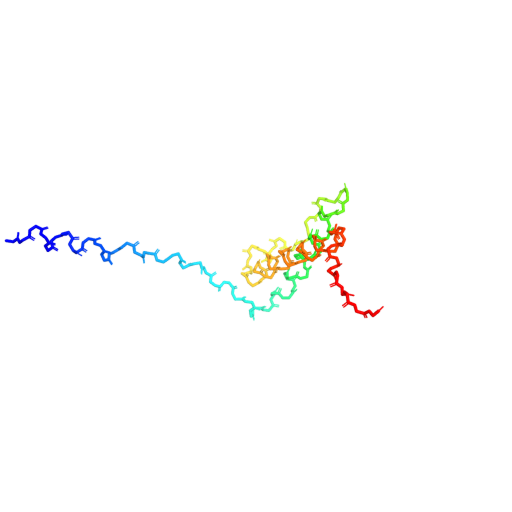SN A N 1
ATOM 640 C CA . ASN A 1 84 ? 16.137 -15.865 -4.929 1.00 57.81 84 ASN A CA 1
ATOM 641 C C . ASN A 1 84 ? 17.444 -15.964 -4.120 1.00 57.81 84 ASN A C 1
ATOM 643 O O . ASN A 1 84 ? 18.507 -15.588 -4.630 1.00 57.81 84 ASN A O 1
ATOM 647 N N . ARG A 1 85 ? 17.428 -16.462 -2.875 1.00 57.84 85 ARG A N 1
ATOM 648 C CA . ARG A 1 85 ? 18.678 -16.746 -2.152 1.00 57.84 85 ARG A CA 1
ATOM 649 C C . ARG A 1 85 ? 19.313 -18.027 -2.706 1.00 57.84 85 ARG A C 1
ATOM 651 O O . ARG A 1 85 ? 18.678 -19.078 -2.644 1.00 57.84 85 ARG A O 1
ATOM 658 N N . PRO A 1 86 ? 20.577 -18.001 -3.180 1.00 54.03 86 PRO A N 1
ATOM 659 C CA . PRO A 1 86 ? 21.313 -19.233 -3.435 1.00 54.03 86 PRO A CA 1
ATOM 660 C C . PRO A 1 86 ? 21.398 -20.001 -2.114 1.00 54.03 86 PRO A C 1
ATOM 662 O O . PRO A 1 86 ? 21.853 -19.459 -1.107 1.00 54.03 86 PRO A O 1
ATOM 665 N N . GLY A 1 87 ? 20.842 -21.211 -2.124 1.00 55.59 87 GLY A N 1
ATOM 666 C CA . GLY A 1 87 ? 20.444 -21.954 -0.937 1.00 55.59 87 GLY A CA 1
ATOM 667 C C . GLY A 1 87 ? 21.503 -22.009 0.159 1.00 55.59 87 GLY A C 1
ATOM 668 O O . GLY A 1 87 ? 22.526 -22.670 0.020 1.00 55.59 87 GLY A O 1
ATOM 669 N N . ASP A 1 88 ? 21.164 -21.412 1.297 1.00 58.72 88 ASP A N 1
ATOM 670 C CA . ASP A 1 88 ? 21.527 -21.948 2.606 1.00 58.72 88 ASP A CA 1
ATOM 671 C C . ASP A 1 88 ? 20.586 -23.136 2.876 1.00 58.72 88 ASP A C 1
ATOM 673 O O . ASP A 1 88 ? 19.663 -23.075 3.688 1.00 58.72 88 ASP A O 1
ATOM 677 N N . LEU A 1 89 ? 20.725 -24.189 2.062 1.00 61.25 89 LEU A N 1
ATOM 678 C CA . LEU A 1 89 ? 20.155 -25.491 2.377 1.00 61.25 89 LEU A CA 1
ATOM 679 C C . LEU A 1 89 ? 21.085 -26.088 3.420 1.00 61.25 89 LEU A C 1
ATOM 681 O O . LEU A 1 89 ? 22.067 -26.743 3.073 1.00 61.25 89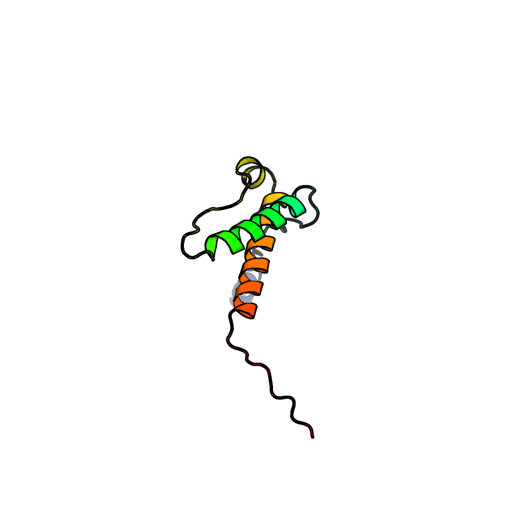 LEU A O 1
ATOM 685 N N . GLY A 1 90 ? 20.785 -25.787 4.683 1.00 49.50 90 GLY A N 1
ATOM 686 C CA . GLY A 1 90 ? 21.428 -26.401 5.830 1.00 49.50 90 GLY A CA 1
ATOM 687 C C . GLY A 1 90 ? 21.570 -27.903 5.610 1.00 49.50 90 GLY A C 1
ATOM 688 O O . GLY A 1 90 ? 20.585 -28.623 5.446 1.00 49.50 90 GLY A O 1
ATOM 689 N N . GLU A 1 91 ? 22.828 -28.315 5.515 1.00 57.59 91 GLU A N 1
ATOM 690 C CA . GLU A 1 91 ? 23.396 -29.483 6.168 1.00 57.59 91 GLU A CA 1
ATOM 691 C C . GLU A 1 91 ? 22.363 -30.303 6.956 1.00 57.59 91 GLU A C 1
ATOM 693 O O . GLU A 1 91 ? 22.028 -29.999 8.099 1.00 57.59 91 GLU A O 1
ATOM 698 N N . TRP A 1 92 ? 21.876 -31.376 6.338 1.00 55.28 92 TRP A N 1
ATOM 699 C CA . TRP A 1 92 ? 21.454 -32.553 7.084 1.00 55.28 92 TRP A CA 1
ATOM 700 C C . TRP A 1 92 ? 22.514 -33.623 6.848 1.00 55.28 92 TRP A C 1
ATOM 702 O O . TRP A 1 92 ? 22.399 -34.462 5.954 1.00 55.28 92 TRP A O 1
ATOM 712 N N . GLU A 1 93 ? 23.583 -33.556 7.643 1.00 50.94 93 GLU A N 1
ATOM 713 C CA . GLU A 1 93 ? 24.346 -34.747 8.006 1.00 50.94 93 GLU A CA 1
ATOM 714 C C . GLU A 1 93 ? 23.365 -35.841 8.448 1.00 50.94 93 GLU A C 1
ATOM 716 O O . GLU A 1 93 ? 22.561 -35.607 9.350 1.00 50.94 93 GLU A O 1
ATOM 721 N N . THR A 1 94 ? 23.413 -37.013 7.805 1.00 53.25 94 THR A N 1
ATOM 722 C CA . THR A 1 94 ? 23.382 -38.363 8.419 1.00 53.25 94 THR A CA 1
ATOM 723 C C . THR A 1 94 ? 23.133 -39.443 7.355 1.00 53.25 94 THR A C 1
ATOM 725 O O . THR A 1 94 ? 21.990 -39.708 6.991 1.00 53.25 94 THR A O 1
ATOM 728 N N . TYR A 1 95 ? 24.203 -40.073 6.854 1.00 49.84 95 TYR A N 1
ATOM 729 C CA . TYR A 1 95 ? 24.559 -41.487 7.105 1.00 49.84 95 TYR A CA 1
ATOM 730 C C . TYR A 1 95 ? 25.816 -41.897 6.327 1.00 49.84 95 TYR A C 1
ATOM 732 O O . TYR A 1 95 ? 25.885 -41.601 5.114 1.00 49.84 95 TYR A O 1
#

Radius of gyration: 22.84 Å; chains: 1; bounding box: 39×64×66 Å

Sequence (95 aa):
MDRRLLIALSAALGVAACASPQVGDDGAYYPAGYSDGCRTAEAIQSSFGVKRHRDEHLFKTEPSYQAGWRAGYTQCRRMDDLDNRPGDLGEWETY

pLDDT: mean 75.47, std 17.55, range [49.5, 97.06]